Protein AF-A0A358ACP1-F1 (afdb_monomer)

Structure (mmCIF, N/CA/C/O backbone):
data_AF-A0A358ACP1-F1
#
_entry.id   AF-A0A358ACP1-F1
#
loop_
_atom_site.group_PDB
_atom_site.id
_atom_site.type_symbol
_atom_site.label_atom_id
_atom_site.label_alt_id
_atom_site.label_comp_id
_atom_site.label_asym_id
_atom_site.label_entity_id
_atom_site.label_seq_id
_atom_site.pdbx_PDB_ins_code
_atom_site.Cartn_x
_atom_site.Cartn_y
_atom_site.Cartn_z
_atom_site.occupancy
_atom_site.B_iso_or_equiv
_atom_site.auth_seq_id
_atom_site.auth_comp_id
_atom_site.auth_asym_id
_atom_site.auth_atom_id
_atom_site.pdbx_PDB_model_num
ATOM 1 N N . MET A 1 1 ? -7.521 5.925 62.371 1.00 62.91 1 MET A N 1
ATOM 2 C CA . MET A 1 1 ? -6.934 4.864 61.514 1.00 62.91 1 MET A CA 1
ATOM 3 C C . MET A 1 1 ? -7.722 4.588 60.231 1.00 62.91 1 MET A C 1
ATOM 5 O O . MET A 1 1 ? -7.134 4.706 59.167 1.00 62.91 1 MET A O 1
ATOM 9 N N . LYS A 1 2 ? -9.035 4.304 60.283 1.00 74.75 2 LYS A N 1
ATOM 10 C CA . LYS A 1 2 ? -9.830 3.873 59.106 1.00 74.75 2 LYS A CA 1
ATOM 11 C C . LYS A 1 2 ? -9.828 4.838 57.898 1.00 74.75 2 LYS A C 1
ATOM 13 O O . LYS A 1 2 ? -9.720 4.382 56.769 1.00 74.75 2 LYS A O 1
ATOM 18 N N . LYS A 1 3 ? -9.862 6.162 58.120 1.00 79.19 3 LYS A N 1
ATOM 19 C CA . LYS A 1 3 ? -9.850 7.171 57.033 1.00 79.19 3 LYS A CA 1
ATOM 20 C C . LYS A 1 3 ? -8.538 7.211 56.232 1.00 79.19 3 LYS A C 1
ATOM 22 O O . LYS A 1 3 ? -8.578 7.406 55.026 1.00 79.19 3 LYS A O 1
ATOM 27 N N . LYS A 1 4 ? -7.386 6.987 56.884 1.00 82.00 4 LYS A N 1
ATOM 28 C CA . LYS A 1 4 ? -6.075 6.937 56.205 1.00 82.00 4 LYS A CA 1
ATOM 29 C C . LYS A 1 4 ? -5.956 5.698 55.314 1.00 82.00 4 LYS A C 1
ATOM 31 O O . LYS A 1 4 ? -5.459 5.801 54.203 1.00 82.00 4 LYS A O 1
ATOM 36 N N . LEU A 1 5 ? -6.467 4.557 55.782 1.00 87.25 5 LEU A N 1
ATOM 37 C CA . LEU A 1 5 ? -6.477 3.310 55.014 1.00 87.25 5 LEU A CA 1
ATOM 38 C C . LEU A 1 5 ? -7.363 3.425 53.764 1.00 87.25 5 LEU A C 1
ATOM 40 O O . LEU A 1 5 ? -6.942 3.034 52.683 1.00 87.25 5 LEU A O 1
ATOM 44 N N . LEU A 1 6 ? -8.549 4.029 53.902 1.00 89.06 6 LEU A N 1
ATOM 45 C CA . LEU A 1 6 ? -9.458 4.279 52.780 1.00 89.06 6 LEU A CA 1
ATOM 46 C C . LEU A 1 6 ? -8.823 5.191 51.719 1.00 89.06 6 LEU A C 1
ATOM 48 O O . LEU A 1 6 ? -8.927 4.914 50.530 1.00 89.06 6 LEU A O 1
ATOM 52 N N . PHE A 1 7 ? -8.129 6.249 52.148 1.00 91.00 7 PHE A N 1
ATOM 53 C CA . PHE A 1 7 ? -7.456 7.176 51.238 1.00 91.00 7 PHE A CA 1
ATOM 54 C C . PHE A 1 7 ? -6.327 6.498 50.446 1.00 91.00 7 PHE A C 1
ATOM 56 O O . PHE A 1 7 ? -6.227 6.680 49.237 1.00 91.00 7 PHE A O 1
ATOM 63 N N . ILE A 1 8 ? -5.526 5.654 51.105 1.00 91.25 8 ILE A N 1
ATOM 64 C CA . ILE A 1 8 ? -4.483 4.854 50.444 1.00 91.25 8 ILE A CA 1
ATOM 65 C C . ILE A 1 8 ? -5.103 3.887 49.427 1.00 91.25 8 ILE A C 1
ATOM 67 O O . ILE A 1 8 ? -4.600 3.769 48.313 1.00 91.25 8 ILE A O 1
ATOM 71 N N . LEU A 1 9 ? -6.218 3.236 49.775 1.00 92.00 9 LEU A N 1
ATOM 72 C CA . LEU A 1 9 ? -6.902 2.300 48.881 1.00 92.00 9 LEU A CA 1
ATOM 73 C C . LEU A 1 9 ? -7.420 2.992 47.611 1.00 92.00 9 LEU A C 1
ATOM 75 O O . LEU A 1 9 ? -7.293 2.448 46.518 1.00 92.00 9 LEU A O 1
ATOM 79 N N . ILE A 1 10 ? -7.952 4.212 47.750 1.00 93.75 10 ILE A N 1
ATOM 80 C CA . ILE A 1 10 ? -8.404 5.034 46.620 1.00 93.75 10 ILE A CA 1
ATOM 81 C C . ILE A 1 10 ? -7.224 5.410 45.720 1.00 93.75 10 ILE A C 1
ATOM 83 O O . ILE A 1 10 ? -7.331 5.282 44.505 1.00 93.75 10 ILE A O 1
ATOM 87 N N . ILE A 1 11 ? -6.086 5.820 46.293 1.00 93.69 11 ILE A N 1
ATOM 88 C CA . ILE A 1 11 ? -4.886 6.146 45.507 1.00 93.69 11 ILE A CA 1
ATOM 89 C C . ILE A 1 11 ? -4.411 4.925 44.717 1.00 93.69 11 ILE A C 1
ATOM 91 O O . ILE A 1 11 ? -4.157 5.040 43.522 1.00 93.69 11 ILE A O 1
ATOM 95 N N . ILE A 1 12 ? -4.332 3.754 45.355 1.00 93.50 12 ILE A N 1
ATOM 96 C CA . ILE A 1 12 ? -3.929 2.513 44.682 1.00 93.50 12 ILE A CA 1
ATOM 97 C C . ILE A 1 12 ? -4.888 2.194 43.532 1.00 93.50 12 ILE A C 1
ATOM 99 O O . ILE A 1 12 ? -4.434 1.891 42.432 1.00 93.50 12 ILE A O 1
ATOM 103 N N . LEU A 1 13 ? -6.200 2.313 43.756 1.00 94.44 13 LEU A N 1
ATOM 104 C CA . LEU A 1 13 ? -7.204 2.067 42.722 1.00 94.44 13 LEU A CA 1
ATOM 105 C C . LEU A 1 13 ? -7.026 3.014 41.526 1.00 94.44 13 LEU A C 1
ATOM 107 O O . LEU A 1 13 ? -7.026 2.563 40.384 1.00 94.44 13 LEU A O 1
ATOM 111 N N . VAL A 1 14 ? -6.823 4.309 41.784 1.00 94.62 14 VAL A N 1
ATOM 112 C CA . VAL A 1 14 ? -6.595 5.320 40.740 1.00 94.62 14 VAL A CA 1
ATOM 113 C C . VAL A 1 14 ? -5.316 5.027 39.961 1.00 94.62 14 VAL A C 1
ATOM 115 O O . VAL A 1 14 ? -5.325 5.103 38.735 1.00 94.62 14 VAL A O 1
ATOM 118 N N . VAL A 1 15 ? -4.231 4.648 40.640 1.0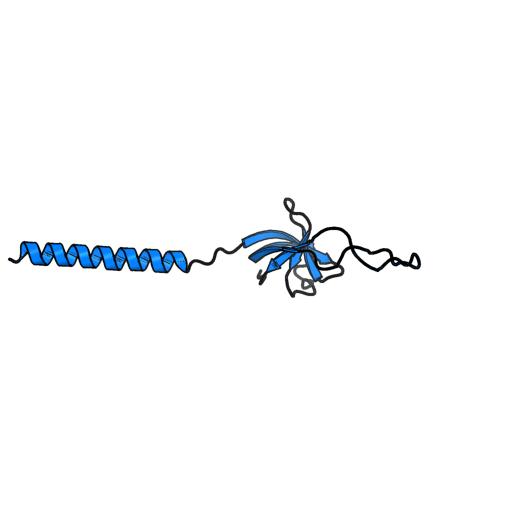0 94.38 15 VAL A N 1
ATOM 119 C CA . VAL A 1 15 ? -2.960 4.306 39.985 1.00 94.38 15 VAL A CA 1
ATOM 120 C C . VAL A 1 15 ? -3.113 3.064 39.113 1.00 94.38 15 VAL A C 1
ATOM 122 O O . VAL A 1 15 ? -2.692 3.083 37.960 1.00 94.38 15 VAL A O 1
ATOM 125 N N . VAL A 1 16 ? -3.753 2.005 39.615 1.00 93.88 16 VAL A N 1
ATOM 126 C CA . VAL A 1 16 ? -3.999 0.780 38.837 1.00 93.88 16 VAL A CA 1
ATOM 127 C C . VAL A 1 16 ? -4.854 1.084 37.608 1.00 93.88 16 VAL A C 1
ATOM 129 O O . VAL A 1 16 ? -4.539 0.622 36.513 1.00 93.88 16 VAL A O 1
ATOM 132 N N . PHE A 1 17 ? -5.892 1.907 37.763 1.00 94.88 17 PHE A N 1
ATOM 133 C CA .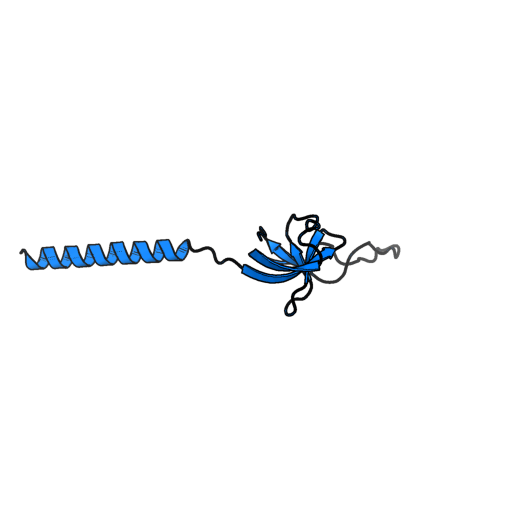 PHE A 1 17 ? -6.757 2.299 36.656 1.00 94.88 17 PHE A CA 1
ATOM 134 C C . PHE A 1 17 ? -6.008 3.141 35.612 1.00 94.88 17 PHE A C 1
ATOM 136 O O . PHE A 1 17 ? -6.099 2.866 34.418 1.00 94.88 17 PHE A O 1
ATOM 143 N N . ALA A 1 18 ? -5.204 4.114 36.049 1.00 92.25 18 ALA A N 1
ATOM 144 C CA . ALA A 1 18 ? -4.402 4.953 35.161 1.00 92.25 18 ALA A CA 1
ATOM 145 C C . ALA A 1 18 ? -3.341 4.144 34.399 1.00 92.25 18 ALA A C 1
ATOM 147 O O . ALA A 1 18 ? -3.195 4.307 33.189 1.00 92.25 18 ALA A O 1
ATOM 148 N N . VAL A 1 19 ? -2.639 3.228 35.077 1.00 92.50 19 VAL A N 1
ATOM 149 C CA . VAL A 1 19 ? -1.675 2.316 34.439 1.00 92.50 19 VAL A CA 1
ATOM 150 C C . VAL A 1 19 ? -2.379 1.404 33.435 1.00 92.50 19 VAL A C 1
ATOM 152 O O . VAL A 1 19 ? -1.881 1.234 32.323 1.00 92.50 19 VAL A O 1
ATOM 155 N N . GLY A 1 20 ? -3.552 0.870 33.789 1.00 89.81 20 GLY A N 1
ATOM 156 C CA . GLY A 1 20 ? -4.372 0.060 32.890 1.00 89.81 20 GLY A CA 1
ATOM 157 C C . GLY A 1 20 ? -4.764 0.812 31.618 1.00 89.81 20 GLY A C 1
ATOM 158 O O . GLY A 1 20 ? -4.584 0.286 30.522 1.00 89.81 20 GLY A O 1
ATOM 159 N N . ILE A 1 21 ? -5.213 2.065 31.740 1.00 88.06 21 ILE A N 1
ATOM 160 C CA . ILE A 1 21 ? -5.558 2.912 30.589 1.00 88.06 21 ILE A CA 1
ATOM 161 C C . ILE A 1 21 ? -4.328 3.198 29.724 1.00 88.06 21 ILE A C 1
ATOM 163 O O . ILE A 1 21 ? -4.394 3.031 28.510 1.00 88.06 21 ILE A O 1
ATOM 167 N N . ILE A 1 22 ? -3.198 3.593 30.318 1.00 85.69 22 ILE A N 1
ATOM 168 C CA . ILE A 1 22 ? -1.965 3.883 29.566 1.00 85.69 22 ILE A CA 1
ATOM 169 C C . ILE A 1 22 ? -1.491 2.641 28.804 1.00 85.69 22 ILE A C 1
ATOM 171 O O . ILE A 1 22 ? -1.088 2.741 27.645 1.00 85.69 22 ILE A O 1
ATOM 175 N N . PHE A 1 23 ? -1.552 1.468 29.437 1.00 85.94 23 PHE A N 1
ATOM 176 C CA . PHE A 1 23 ? -1.220 0.205 28.790 1.00 85.94 23 PHE A CA 1
ATOM 177 C C . PHE A 1 23 ? -2.158 -0.087 27.615 1.00 85.94 23 PHE A C 1
ATOM 179 O O . PHE A 1 23 ? -1.697 -0.472 26.544 1.00 85.94 23 PHE A O 1
ATOM 186 N N . LEU A 1 24 ? -3.461 0.137 27.781 1.00 81.12 24 LEU A N 1
ATOM 187 C CA . LEU A 1 24 ? -4.454 -0.105 26.737 1.00 81.12 24 LEU A CA 1
ATOM 188 C C . LEU A 1 24 ? -4.262 0.844 25.544 1.00 81.12 24 LEU A C 1
ATOM 190 O O . LEU A 1 24 ? -4.256 0.395 24.401 1.00 81.12 24 LEU A O 1
ATOM 194 N N . LEU A 1 25 ? -3.993 2.125 25.809 1.00 80.25 25 LEU A N 1
ATOM 195 C CA . LEU A 1 25 ? -3.717 3.124 24.775 1.00 80.25 25 LEU A CA 1
ATOM 196 C C . LEU A 1 25 ? -2.432 2.826 23.993 1.00 80.25 25 LEU A C 1
ATOM 198 O O . LEU A 1 25 ? -2.418 2.968 22.777 1.00 80.25 25 LEU A O 1
ATOM 202 N N . LYS A 1 26 ? -1.372 2.343 24.654 1.00 75.25 26 LYS A N 1
ATOM 203 C CA . LYS A 1 26 ? -0.128 1.932 23.975 1.00 75.25 26 LYS A CA 1
ATOM 204 C C . LYS A 1 26 ? -0.300 0.746 23.022 1.00 75.25 26 LYS A C 1
ATOM 206 O O . LYS A 1 26 ? 0.559 0.538 22.172 1.00 75.25 26 LYS A O 1
ATOM 211 N N . ASN A 1 27 ? -1.361 -0.043 23.184 1.00 75.25 27 ASN A N 1
ATOM 212 C CA . ASN A 1 27 ? -1.631 -1.219 22.359 1.00 75.25 27 ASN A CA 1
ATOM 213 C C . ASN A 1 27 ? -2.663 -0.960 21.250 1.00 75.25 27 ASN A C 1
ATOM 215 O O . ASN A 1 27 ? -2.954 -1.871 20.473 1.00 75.25 27 ASN A O 1
ATOM 219 N N . LEU A 1 28 ? -3.209 0.257 21.147 1.00 76.00 28 LEU A N 1
ATOM 220 C CA . LEU A 1 28 ? -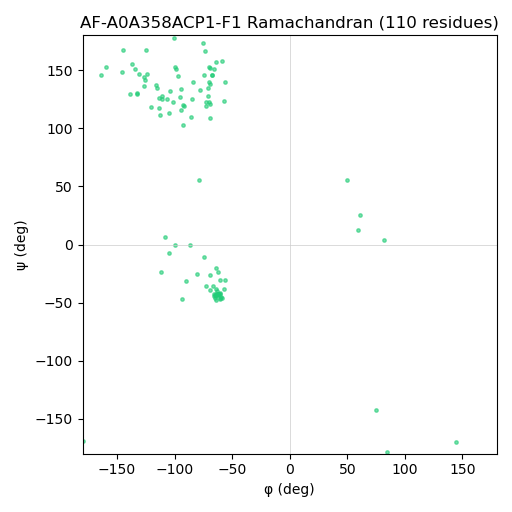4.008 0.646 19.990 1.00 76.00 28 LEU A CA 1
ATOM 221 C C . LEU A 1 28 ? -3.079 0.767 18.780 1.00 76.00 28 LEU A C 1
ATOM 223 O O . LEU A 1 28 ? -2.255 1.673 18.698 1.00 76.00 28 LEU A O 1
ATOM 227 N N . LYS A 1 29 ? -3.195 -0.181 17.846 1.00 71.56 29 LYS A N 1
ATOM 228 C CA . LYS A 1 29 ? -2.573 -0.054 16.528 1.00 71.56 29 LYS A CA 1
ATOM 229 C C . LYS A 1 29 ? -3.356 0.972 15.726 1.00 71.56 29 LYS A C 1
ATOM 231 O O . LYS A 1 29 ? -4.551 0.789 15.507 1.00 71.56 29 LYS A O 1
ATOM 236 N N . GLU A 1 30 ? -2.677 2.015 15.271 1.00 77.31 30 GLU A N 1
ATOM 237 C CA . GLU A 1 30 ? -3.235 2.914 14.270 1.00 77.31 30 GLU A CA 1
ATOM 238 C C . GLU A 1 30 ? -3.321 2.164 12.938 1.00 77.31 30 GLU A C 1
ATOM 240 O O . GLU A 1 30 ? -2.331 1.635 12.432 1.00 77.31 30 GLU A O 1
ATOM 245 N N . THR A 1 31 ? -4.533 2.054 12.405 1.00 89.44 31 THR A N 1
ATOM 246 C CA . THR A 1 31 ? -4.792 1.520 11.068 1.00 89.44 31 THR A CA 1
ATOM 247 C C . THR A 1 31 ? -4.871 2.671 10.081 1.00 89.44 31 THR A C 1
ATOM 249 O O . THR A 1 31 ? -5.569 3.658 10.319 1.00 89.44 31 THR A O 1
ATOM 252 N N . VAL A 1 32 ? -4.196 2.529 8.947 1.00 94.12 32 VAL A N 1
ATOM 253 C CA . VAL A 1 32 ? -4.323 3.458 7.826 1.00 94.12 32 VAL A CA 1
ATOM 25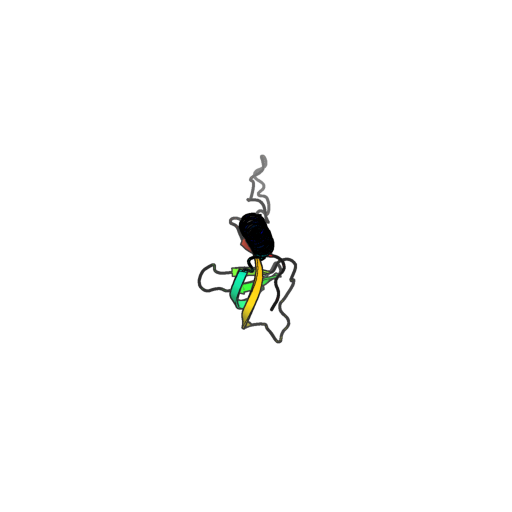4 C C . VAL A 1 32 ? -5.519 3.031 6.990 1.00 94.12 32 VAL A C 1
ATOM 256 O O . VAL A 1 32 ? -5.570 1.889 6.548 1.00 94.12 32 VAL A O 1
ATOM 259 N N . ILE A 1 33 ? -6.459 3.942 6.755 1.00 94.88 33 ILE A N 1
ATOM 260 C CA . ILE A 1 33 ? -7.628 3.703 5.904 1.00 94.88 33 ILE A CA 1
ATOM 261 C C . ILE A 1 33 ? -7.485 4.554 4.648 1.00 94.88 33 ILE A C 1
ATOM 263 O O . ILE A 1 33 ? -7.271 5.765 4.735 1.00 94.88 33 ILE A O 1
ATOM 267 N N . MET A 1 34 ? -7.610 3.927 3.481 1.00 94.12 34 MET A N 1
ATOM 268 C CA . MET A 1 34 ? -7.592 4.612 2.194 1.00 94.12 34 MET A CA 1
ATOM 269 C C . MET A 1 34 ? -8.825 4.272 1.377 1.00 94.12 34 MET A C 1
ATOM 271 O O . MET A 1 34 ? -9.279 3.134 1.347 1.00 94.12 34 MET A O 1
ATOM 275 N N . GLU A 1 35 ? -9.331 5.278 0.677 1.00 96.56 35 GLU A N 1
ATOM 276 C CA . GLU A 1 35 ? -10.416 5.147 -0.283 1.00 96.56 35 GLU A CA 1
ATOM 277 C C . GLU A 1 35 ? -9.881 5.483 -1.676 1.00 96.56 35 GLU A C 1
ATOM 279 O O . GLU A 1 35 ? -9.169 6.476 -1.858 1.00 96.56 35 GLU A O 1
ATOM 284 N N . GLY A 1 36 ? -10.225 4.665 -2.665 1.00 97.06 36 GLY A N 1
ATOM 285 C CA . GLY A 1 36 ? -9.845 4.914 -4.050 1.00 97.06 36 GLY A CA 1
ATOM 286 C C . GLY A 1 36 ? -10.367 3.851 -5.002 1.00 97.06 36 GLY A C 1
ATOM 287 O O . GLY A 1 36 ? -11.214 3.039 -4.634 1.00 97.06 36 GLY A O 1
ATOM 288 N N . VAL A 1 37 ? -9.884 3.875 -6.241 1.00 98.12 37 VAL A N 1
ATOM 289 C CA . VAL A 1 37 ? -10.292 2.923 -7.284 1.00 98.12 37 VAL A CA 1
ATOM 290 C C . VAL A 1 37 ? -9.307 1.761 -7.343 1.00 98.12 37 VAL A C 1
ATOM 292 O O . VAL A 1 37 ? -8.101 1.981 -7.464 1.00 98.12 37 VAL A O 1
ATOM 295 N N . ALA A 1 38 ? -9.820 0.536 -7.258 1.00 98.12 38 ALA A N 1
ATOM 296 C CA . ALA A 1 38 ? -9.037 -0.689 -7.375 1.00 98.12 38 ALA A CA 1
ATOM 297 C C . ALA A 1 38 ? -8.598 -0.928 -8.827 1.00 98.12 38 ALA A C 1
ATOM 299 O O . ALA A 1 38 ? -9.440 -1.104 -9.703 1.00 98.12 38 ALA A O 1
ATOM 300 N N . VAL A 1 39 ? -7.289 -0.969 -9.081 1.00 98.06 39 VAL A N 1
ATOM 301 C CA . VAL A 1 39 ? -6.712 -1.235 -10.410 1.00 98.06 39 VAL A CA 1
ATOM 302 C C . VAL A 1 39 ? -5.528 -2.195 -10.315 1.00 98.06 39 VAL A C 1
ATOM 304 O O . VAL A 1 39 ? -4.862 -2.270 -9.284 1.00 98.06 39 VAL A O 1
ATOM 307 N N . ASN A 1 40 ? -5.223 -2.909 -11.397 1.00 97.94 40 ASN A N 1
ATOM 308 C CA . ASN A 1 40 ? -4.050 -3.783 -11.475 1.00 97.94 40 ASN A CA 1
ATOM 309 C C . ASN A 1 40 ? -2.926 -3.097 -12.258 1.00 97.94 40 ASN A C 1
ATOM 311 O O . ASN A 1 40 ? -3.110 -2.699 -13.408 1.00 97.94 40 ASN A O 1
ATOM 315 N N . GLY A 1 41 ? -1.759 -2.949 -11.631 1.00 92.12 41 GLY A N 1
ATOM 316 C CA . GLY A 1 41 ? -0.542 -2.460 -12.272 1.00 92.12 41 GLY A CA 1
ATOM 317 C C . GLY A 1 41 ? 0.418 -3.588 -12.633 1.00 92.12 41 GLY A C 1
ATOM 318 O O . GLY A 1 41 ? 0.197 -4.752 -12.314 1.00 92.12 41 GLY A O 1
ATOM 319 N N . LYS A 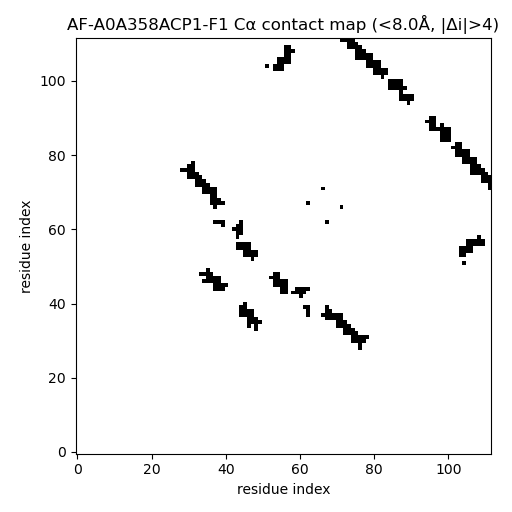1 42 ? 1.545 -3.236 -13.263 1.00 87.56 42 LYS A N 1
ATOM 320 C CA . LYS A 1 42 ? 2.570 -4.220 -13.661 1.00 87.56 42 LYS A CA 1
ATOM 321 C C . LYS A 1 42 ? 3.171 -4.991 -12.481 1.00 87.56 42 LYS A C 1
ATOM 323 O O . LYS A 1 42 ? 3.608 -6.118 -12.669 1.00 87.56 42 LYS A O 1
ATOM 328 N N . ALA A 1 43 ? 3.233 -4.365 -11.306 1.00 86.25 43 ALA A N 1
ATOM 329 C CA . ALA A 1 43 ? 3.880 -4.912 -10.115 1.00 86.25 43 ALA A CA 1
ATOM 330 C C . ALA A 1 43 ? 2.894 -5.359 -9.020 1.00 86.25 43 ALA A C 1
ATOM 332 O O . ALA A 1 43 ? 3.336 -5.696 -7.926 1.00 86.25 43 ALA A O 1
ATOM 333 N N . GLY A 1 44 ? 1.582 -5.342 -9.283 1.00 94.81 44 GLY A N 1
ATOM 334 C CA . GLY A 1 44 ? 0.589 -5.807 -8.314 1.00 94.81 44 GLY A CA 1
ATOM 335 C C . GLY A 1 44 ? -0.723 -5.026 -8.321 1.00 94.81 44 GLY A C 1
ATOM 336 O O . GLY A 1 44 ? -0.961 -4.161 -9.170 1.00 94.81 44 GLY A O 1
ATOM 337 N N . ALA A 1 45 ? -1.551 -5.301 -7.316 1.00 97.75 45 ALA A N 1
ATOM 338 C CA . ALA A 1 45 ? -2.767 -4.553 -7.032 1.00 97.75 45 ALA A CA 1
ATOM 339 C C . ALA A 1 45 ? -2.446 -3.137 -6.527 1.00 97.75 45 ALA A C 1
ATOM 341 O O . ALA A 1 45 ? -1.556 -2.927 -5.699 1.00 97.75 45 ALA A O 1
ATOM 342 N N . ILE A 1 46 ? -3.204 -2.160 -7.016 1.00 97.75 46 ILE A N 1
ATOM 343 C CA . ILE A 1 46 ? -3.047 -0.735 -6.722 1.00 97.75 46 ILE A CA 1
ATOM 344 C C . ILE A 1 46 ? -4.407 -0.150 -6.331 1.00 97.75 46 ILE A C 1
ATOM 346 O O . ILE A 1 46 ? -5.443 -0.540 -6.868 1.00 97.75 46 ILE A O 1
ATOM 350 N N . ILE A 1 47 ? -4.405 0.828 -5.431 1.00 97.69 47 ILE A N 1
ATOM 351 C CA . ILE A 1 47 ? -5.512 1.771 -5.263 1.00 97.69 47 ILE A CA 1
ATOM 352 C C . ILE A 1 47 ? -5.085 3.114 -5.837 1.00 97.69 47 ILE A C 1
ATOM 354 O O . ILE A 1 47 ? -4.070 3.672 -5.420 1.00 97.69 47 ILE A O 1
ATOM 358 N N . ILE A 1 48 ? -5.871 3.660 -6.760 1.00 97.50 48 ILE A N 1
ATOM 359 C CA . ILE A 1 48 ? -5.712 5.046 -7.198 1.00 97.50 48 ILE A CA 1
ATOM 360 C C . ILE A 1 48 ? -6.499 5.933 -6.244 1.00 97.50 48 ILE A C 1
ATOM 362 O O . ILE A 1 48 ? -7.732 5.909 -6.237 1.00 97.50 48 ILE A O 1
ATOM 366 N N . THR A 1 49 ? -5.784 6.707 -5.433 1.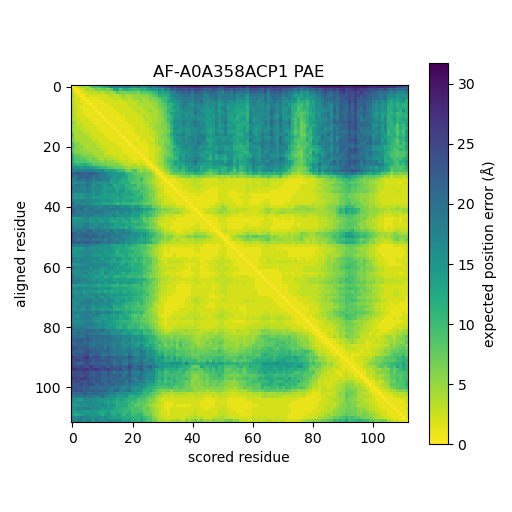00 95.31 49 THR A N 1
ATOM 367 C CA . THR A 1 49 ? -6.384 7.718 -4.559 1.00 95.31 49 THR A CA 1
ATOM 368 C C . THR A 1 49 ? -6.245 9.103 -5.190 1.00 95.31 49 THR A C 1
ATOM 370 O O . THR A 1 49 ? -5.297 9.372 -5.928 1.00 95.31 49 THR A O 1
ATOM 373 N N . GLU A 1 50 ? -7.155 10.020 -4.863 1.00 90.31 50 GLU A N 1
ATOM 374 C CA . GLU A 1 50 ? -7.082 11.406 -5.351 1.00 90.31 50 GLU A CA 1
ATOM 375 C C . GLU A 1 50 ? -5.914 12.196 -4.737 1.00 90.31 50 GLU A C 1
ATOM 377 O O . GLU A 1 50 ? -5.424 13.146 -5.341 1.00 90.31 50 GLU A O 1
ATOM 382 N N . LYS A 1 51 ? -5.469 11.823 -3.529 1.00 85.94 51 LYS A N 1
ATOM 383 C CA . LYS A 1 51 ? -4.494 12.603 -2.747 1.00 85.94 51 LYS A CA 1
ATOM 384 C C . LYS A 1 51 ? -3.050 12.170 -2.968 1.00 85.94 51 LYS A C 1
ATOM 386 O O . LYS A 1 51 ? -2.180 13.021 -3.112 1.00 85.94 51 LYS A O 1
ATOM 391 N N . THR A 1 52 ? -2.783 10.866 -2.932 1.00 86.38 52 THR A N 1
ATOM 392 C CA . THR A 1 52 ? -1.422 10.308 -3.034 1.00 86.38 52 THR A CA 1
ATOM 393 C C . THR A 1 52 ? -1.141 9.680 -4.395 1.00 86.38 52 THR A C 1
ATOM 395 O O . THR A 1 52 ? 0.004 9.324 -4.671 1.00 86.38 52 THR A O 1
ATOM 398 N N . GLY A 1 53 ? -2.156 9.572 -5.258 1.00 91.75 53 GLY A N 1
ATOM 399 C CA . GLY A 1 53 ? -2.052 8.882 -6.536 1.00 91.75 53 GLY A CA 1
ATOM 400 C C . GLY A 1 53 ? -2.046 7.359 -6.350 1.00 91.75 53 GLY A C 1
ATOM 401 O O . GLY A 1 53 ? -2.800 6.850 -5.513 1.00 91.75 53 GLY A O 1
ATOM 402 N N . PRO A 1 54 ? -1.253 6.610 -7.138 1.00 95.50 54 PRO A N 1
ATOM 403 C CA . PRO A 1 54 ? -1.224 5.155 -7.064 1.00 95.50 54 PRO A CA 1
ATOM 404 C C . PRO A 1 54 ? -0.547 4.667 -5.781 1.00 95.50 54 PRO A C 1
ATOM 406 O O . PRO A 1 54 ? 0.596 5.023 -5.490 1.00 95.50 54 PRO A O 1
ATOM 409 N N . VAL A 1 55 ? -1.237 3.795 -5.051 1.00 97.06 55 VAL A N 1
ATOM 410 C CA . VAL A 1 55 ? -0.710 3.111 -3.869 1.00 97.06 55 VAL A CA 1
ATOM 411 C C . VAL A 1 55 ? -0.761 1.604 -4.078 1.00 97.06 55 VAL A C 1
ATOM 413 O O . VAL A 1 55 ? -1.839 1.040 -4.247 1.00 97.06 55 VAL A O 1
ATOM 416 N N . TYR A 1 56 ? 0.397 0.950 -4.056 1.00 96.81 56 TYR A N 1
ATOM 417 C CA . TYR A 1 56 ? 0.498 -0.502 -4.174 1.00 96.81 56 TYR A CA 1
ATOM 418 C C . TYR A 1 56 ? 0.064 -1.200 -2.889 1.00 96.81 56 TYR A C 1
ATOM 420 O O . TYR A 1 56 ? 0.319 -0.727 -1.779 1.00 96.81 56 TYR A O 1
ATOM 428 N N . LEU A 1 57 ? -0.552 -2.364 -3.045 1.00 97.00 57 LEU A N 1
ATOM 429 C CA . LEU A 1 57 ? -0.921 -3.240 -1.946 1.00 97.00 57 LEU A CA 1
ATOM 430 C C . LEU A 1 57 ? 0.172 -4.288 -1.729 1.00 97.00 57 LEU A C 1
ATOM 432 O O . LEU A 1 57 ? 0.445 -5.113 -2.598 1.00 97.00 57 LEU A O 1
ATOM 436 N N . ASP A 1 58 ? 0.816 -4.246 -0.562 1.00 95.81 58 ASP A N 1
ATOM 437 C CA . ASP A 1 58 ? 1.926 -5.142 -0.236 1.00 95.81 58 ASP A CA 1
ATOM 438 C C . ASP A 1 58 ? 1.508 -6.613 -0.344 1.00 95.81 58 ASP A C 1
ATOM 440 O O . ASP A 1 58 ? 0.587 -7.046 0.350 1.00 95.81 58 ASP A O 1
ATOM 444 N N . ARG A 1 59 ? 2.232 -7.379 -1.174 1.00 94.88 59 ARG A N 1
ATOM 445 C CA . ARG A 1 59 ? 2.021 -8.823 -1.401 1.00 94.88 59 ARG A CA 1
ATOM 446 C C . ARG A 1 59 ? 0.641 -9.188 -1.967 1.00 94.88 59 ARG A C 1
ATOM 448 O O . ARG A 1 59 ? 0.191 -10.315 -1.777 1.00 94.88 59 ARG A O 1
ATOM 455 N N . ILE A 1 60 ? -0.018 -8.260 -2.661 1.00 97.25 60 ILE A N 1
ATOM 456 C CA . ILE A 1 60 ? -1.249 -8.537 -3.405 1.00 97.25 60 ILE A CA 1
ATOM 457 C C . ILE A 1 60 ? -0.959 -8.403 -4.899 1.00 97.25 60 ILE A C 1
ATOM 459 O O . ILE A 1 60 ? -0.734 -7.304 -5.404 1.00 97.25 60 ILE A O 1
ATOM 463 N N . ASP A 1 61 ? -0.990 -9.527 -5.610 1.00 96.56 61 ASP A N 1
ATOM 464 C CA . ASP A 1 61 ? -0.625 -9.573 -7.030 1.00 96.56 61 ASP A CA 1
ATOM 465 C C . ASP A 1 61 ? -1.691 -8.937 -7.931 1.00 96.56 61 ASP A C 1
ATOM 467 O O . ASP A 1 61 ? -1.376 -8.314 -8.942 1.00 96.56 61 ASP A O 1
ATOM 471 N N . SER A 1 62 ? -2.967 -9.088 -7.581 1.00 97.88 62 SER A N 1
ATOM 472 C CA . SER A 1 62 ? -4.075 -8.511 -8.341 1.00 97.88 62 SER A CA 1
ATOM 473 C C . SER A 1 62 ? -5.343 -8.405 -7.501 1.00 97.88 62 SER A C 1
ATOM 475 O O . SER A 1 62 ? -5.558 -9.168 -6.556 1.00 97.88 62 SER A O 1
ATOM 477 N N . TRP A 1 63 ? -6.189 -7.444 -7.856 1.00 98.00 63 TRP A N 1
ATOM 478 C CA . TRP A 1 63 ? -7.571 -7.390 -7.412 1.00 98.00 63 TRP A CA 1
ATOM 479 C C . TRP A 1 63 ? -8.385 -8.509 -8.063 1.00 98.00 63 TRP A C 1
ATOM 481 O O . TRP A 1 63 ? -8.223 -8.736 -9.265 1.00 98.00 63 TRP A O 1
ATOM 491 N N . PRO A 1 64 ? -9.298 -9.156 -7.320 1.00 97.06 64 PRO A N 1
ATOM 492 C CA . PRO A 1 64 ? -10.291 -10.031 -7.922 1.00 97.06 64 PRO A CA 1
ATOM 493 C C . PRO A 1 64 ? -11.257 -9.231 -8.810 1.00 97.06 64 PRO A C 1
ATOM 495 O O . PRO A 1 64 ? -11.538 -8.055 -8.555 1.00 97.06 64 PRO A O 1
ATOM 498 N N . ASP A 1 65 ? -11.789 -9.888 -9.841 1.00 97.31 65 ASP A N 1
ATOM 499 C CA . ASP A 1 65 ? -12.634 -9.269 -10.875 1.00 97.31 65 ASP A CA 1
ATOM 500 C C . ASP A 1 65 ? -13.867 -8.552 -10.304 1.00 97.31 65 ASP A C 1
ATOM 502 O O . ASP A 1 65 ? -14.337 -7.554 -10.847 1.00 97.31 65 ASP A O 1
ATOM 506 N N . ASP A 1 66 ? -14.397 -9.026 -9.174 1.00 97.12 66 ASP A N 1
ATOM 507 C CA . ASP A 1 66 ? -15.546 -8.416 -8.509 1.00 97.12 66 ASP A CA 1
ATOM 508 C C . ASP A 1 66 ? -15.206 -7.103 -7.785 1.00 97.12 66 ASP A C 1
ATOM 510 O O . ASP A 1 66 ? -16.124 -6.396 -7.357 1.00 97.12 66 ASP A O 1
ATOM 514 N N . LYS A 1 67 ? -13.923 -6.762 -7.643 1.00 97.62 67 LYS A N 1
ATOM 515 C CA . LYS A 1 67 ? -13.434 -5.521 -7.027 1.00 97.62 67 LYS A CA 1
ATOM 516 C C . LYS A 1 67 ? -12.765 -4.583 -8.025 1.00 97.62 67 LYS A C 1
ATOM 518 O O . LYS A 1 67 ? -12.739 -3.385 -7.761 1.00 97.62 67 LYS A O 1
ATOM 523 N N . LEU A 1 68 ? -12.254 -5.100 -9.141 1.00 97.81 68 LEU A N 1
ATOM 524 C CA . LEU A 1 68 ? -11.565 -4.309 -10.159 1.00 97.81 68 LEU A CA 1
ATOM 525 C C . LEU A 1 68 ? -12.443 -3.161 -10.689 1.00 97.81 68 LEU A C 1
ATOM 527 O O . LEU A 1 68 ? -13.652 -3.316 -10.862 1.00 97.81 68 LEU A O 1
ATOM 531 N N . ASP A 1 69 ? -11.825 -1.997 -10.895 1.00 97.81 69 ASP A N 1
ATOM 532 C CA . ASP A 1 69 ? -12.430 -0.738 -11.350 1.00 97.81 69 ASP A CA 1
ATOM 533 C C . ASP A 1 69 ? -13.538 -0.178 -10.439 1.00 97.81 69 ASP A C 1
ATOM 535 O O . ASP A 1 69 ? -14.248 0.766 -10.798 1.00 97.81 69 ASP A O 1
ATOM 539 N N . LYS A 1 70 ? -13.681 -0.714 -9.221 1.00 97.75 70 LYS A N 1
ATOM 540 C CA . LYS A 1 70 ? -14.633 -0.215 -8.225 1.00 97.75 70 LYS A CA 1
ATOM 541 C C . LYS A 1 70 ? -13.953 0.694 -7.219 1.00 97.75 70 LYS A C 1
ATOM 543 O O . LYS A 1 70 ? -12.780 0.536 -6.879 1.00 97.75 70 LYS A O 1
ATOM 548 N N . LYS A 1 71 ? -14.745 1.625 -6.687 1.00 97.50 71 LYS A N 1
ATOM 549 C CA . LYS A 1 71 ? -14.363 2.391 -5.505 1.00 97.50 71 LYS A CA 1
ATOM 550 C C . LYS A 1 71 ? -14.383 1.463 -4.291 1.00 97.50 71 LYS A C 1
ATOM 552 O O . LYS A 1 71 ? -15.413 0.851 -4.008 1.00 97.50 71 LYS A O 1
ATOM 557 N N . ILE A 1 72 ? -13.257 1.350 -3.599 1.00 96.94 72 ILE A N 1
ATOM 558 C CA . ILE A 1 72 ? -13.078 0.463 -2.453 1.00 96.94 72 ILE A CA 1
ATOM 559 C C . ILE A 1 72 ? -12.379 1.198 -1.311 1.00 96.94 72 ILE A C 1
ATOM 561 O O . ILE A 1 72 ? -11.605 2.134 -1.528 1.00 96.94 72 ILE A O 1
ATOM 565 N N . MET A 1 73 ? -12.677 0.766 -0.090 1.00 97.06 73 MET A N 1
ATOM 566 C CA . MET A 1 73 ? -11.982 1.182 1.118 1.00 97.06 73 MET A CA 1
ATOM 567 C C . MET A 1 73 ? -11.056 0.057 1.560 1.00 97.06 73 MET A C 1
ATOM 569 O O . MET A 1 73 ? -11.472 -1.097 1.601 1.00 97.06 73 MET A O 1
ATOM 573 N N . VAL A 1 74 ? -9.807 0.394 1.860 1.00 96.56 74 VAL A N 1
ATOM 574 C CA . VAL A 1 74 ? -8.777 -0.576 2.225 1.00 96.56 74 VAL A CA 1
ATOM 575 C C . VAL A 1 74 ? -8.061 -0.095 3.466 1.00 96.56 74 VAL A C 1
ATOM 577 O O . VAL A 1 74 ? -7.617 1.051 3.554 1.00 96.56 74 VAL A O 1
ATOM 580 N N . GLU A 1 75 ? -7.952 -0.999 4.420 1.00 96.75 75 GLU A N 1
ATOM 581 C CA . GLU A 1 75 ? -7.232 -0.814 5.662 1.00 96.75 75 GLU A CA 1
ATOM 582 C C . GLU A 1 75 ? -5.840 -1.424 5.544 1.00 96.75 75 GLU A C 1
ATOM 584 O O . GLU A 1 75 ? -5.651 -2.469 4.925 1.00 96.75 75 GLU A O 1
ATOM 589 N N . GLY A 1 76 ? -4.854 -0.802 6.174 1.00 95.75 76 GLY A N 1
ATOM 590 C CA . GLY A 1 76 ? -3.506 -1.334 6.287 1.00 95.75 76 GLY A CA 1
ATOM 591 C C . GLY A 1 76 ? -2.874 -0.976 7.620 1.00 95.75 76 GLY A C 1
ATOM 592 O O . GLY A 1 76 ? -3.371 -0.138 8.373 1.00 95.75 76 GLY A O 1
ATOM 593 N N . SER A 1 77 ? -1.753 -1.620 7.922 1.00 94.56 77 SER A N 1
ATOM 594 C CA . SER A 1 77 ? -0.993 -1.333 9.138 1.00 94.56 77 SER A CA 1
ATOM 595 C C . SER A 1 77 ? -0.097 -0.104 9.010 1.00 94.56 77 SER A C 1
ATOM 597 O O . SER A 1 77 ? 0.283 0.463 10.024 1.00 94.56 77 SER A O 1
ATOM 599 N N . GLU A 1 78 ? 0.308 0.255 7.789 1.00 94.56 78 GLU A N 1
ATOM 600 C CA . GLU A 1 78 ? 1.278 1.324 7.540 1.00 94.56 78 GLU A CA 1
ATOM 601 C C . GLU A 1 78 ? 1.242 1.758 6.069 1.00 94.56 78 GLU A C 1
ATOM 603 O O . GLU A 1 78 ? 1.057 0.914 5.190 1.00 94.56 78 GLU A O 1
ATOM 608 N N . LEU A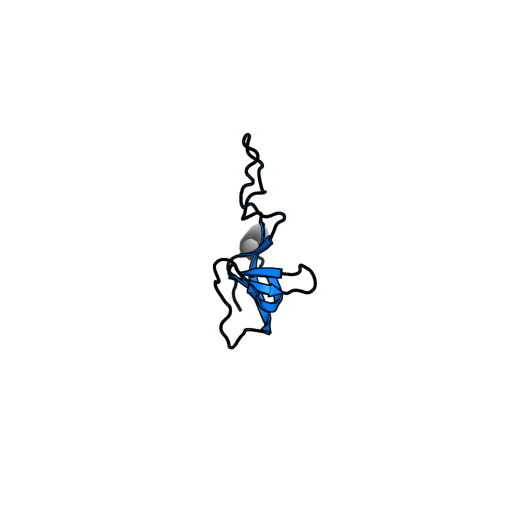 1 79 ? 1.463 3.047 5.798 1.00 94.94 79 LEU A N 1
ATOM 609 C CA . LEU A 1 79 ? 1.662 3.595 4.455 1.00 94.94 79 LEU A CA 1
ATOM 610 C C . LEU A 1 79 ? 3.095 4.120 4.333 1.00 94.94 79 LEU A C 1
ATOM 612 O O . LEU A 1 79 ? 3.473 5.058 5.031 1.00 94.94 79 LEU A O 1
ATOM 616 N N . VAL A 1 80 ? 3.876 3.528 3.432 1.00 95.00 80 VAL A N 1
ATOM 617 C CA . VAL A 1 80 ? 5.311 3.810 3.278 1.00 95.00 80 VAL A CA 1
ATOM 618 C C . VAL A 1 80 ? 5.641 4.247 1.858 1.00 95.00 80 VAL A C 1
ATOM 620 O O . VAL A 1 80 ? 5.025 3.782 0.902 1.00 95.00 80 VAL A O 1
ATOM 623 N N . ASN A 1 81 ? 6.626 5.131 1.712 1.00 94.25 81 ASN A N 1
ATOM 624 C CA . ASN A 1 81 ? 7.171 5.539 0.420 1.00 94.25 81 ASN A CA 1
ATOM 625 C C . ASN A 1 81 ? 8.533 4.857 0.227 1.00 94.25 81 ASN A C 1
ATOM 627 O O . ASN A 1 81 ? 9.455 5.113 0.998 1.00 94.25 81 ASN A O 1
ATOM 631 N N . ILE A 1 82 ? 8.640 3.940 -0.739 1.00 92.31 82 ILE A N 1
ATOM 632 C CA . ILE A 1 82 ? 9.809 3.061 -0.905 1.00 92.31 82 ILE A CA 1
ATOM 633 C C . ILE A 1 82 ? 10.371 3.152 -2.328 1.00 92.31 82 ILE A C 1
ATOM 635 O O . ILE A 1 82 ? 9.628 3.261 -3.306 1.00 92.31 82 ILE A O 1
ATOM 639 N N . LYS A 1 83 ? 11.700 3.062 -2.434 1.00 91.50 83 LYS A N 1
ATOM 640 C CA . LYS A 1 83 ? 12.459 2.820 -3.665 1.00 91.50 83 LYS A CA 1
ATOM 641 C C . LYS A 1 83 ? 12.700 1.313 -3.825 1.00 91.50 83 LYS A C 1
ATOM 643 O O . LYS A 1 83 ? 13.520 0.752 -3.109 1.00 91.50 83 LYS A O 1
ATOM 648 N N . TYR A 1 84 ? 11.942 0.644 -4.697 1.00 83.81 84 TYR A N 1
ATOM 649 C CA . TYR A 1 84 ? 12.084 -0.808 -4.921 1.00 83.81 84 TYR A CA 1
ATOM 650 C C . TYR A 1 84 ? 13.076 -1.169 -6.022 1.00 83.81 84 TYR A C 1
ATOM 652 O O . TYR A 1 84 ? 13.686 -2.234 -5.976 1.00 83.81 84 TYR A O 1
ATOM 660 N N . ILE A 1 85 ? 13.192 -0.308 -7.028 1.00 86.06 85 ILE A N 1
ATOM 661 C CA . ILE A 1 85 ? 14.107 -0.477 -8.150 1.00 86.06 85 ILE A CA 1
ATOM 662 C C . ILE A 1 85 ? 15.125 0.643 -8.019 1.00 86.06 85 ILE A C 1
ATOM 664 O O . ILE A 1 85 ? 14.736 1.804 -7.883 1.00 86.06 85 ILE A O 1
ATOM 668 N N . GLU A 1 86 ? 16.400 0.277 -8.012 1.00 88.69 86 GLU A N 1
ATOM 669 C CA . GLU A 1 86 ? 17.504 1.233 -7.972 1.00 88.69 86 GLU A CA 1
ATOM 670 C C . GLU A 1 86 ? 17.456 2.183 -9.171 1.00 88.69 86 GLU A C 1
ATOM 672 O O . GLU A 1 86 ? 16.860 1.880 -10.211 1.00 88.69 86 GLU A O 1
ATOM 677 N N . ASP A 1 87 ? 18.094 3.339 -9.023 1.00 91.88 87 ASP A N 1
ATOM 678 C CA . ASP A 1 87 ? 18.266 4.260 -10.140 1.00 91.88 87 ASP A CA 1
ATOM 679 C C . ASP A 1 87 ? 19.131 3.636 -11.238 1.00 91.88 87 ASP A C 1
ATOM 681 O O . ASP A 1 87 ? 19.909 2.697 -11.028 1.00 91.88 87 ASP A O 1
ATOM 685 N N . SER A 1 88 ? 18.968 4.160 -12.448 1.00 91.69 88 SER A N 1
ATOM 686 C CA . SER A 1 88 ? 19.776 3.704 -13.574 1.00 91.69 88 SER A CA 1
ATOM 687 C C . SER A 1 88 ? 21.207 4.204 -13.392 1.00 91.69 88 SER A C 1
ATOM 689 O O . SER A 1 88 ? 21.435 5.373 -13.090 1.00 91.69 88 SER A O 1
ATOM 691 N N . VAL A 1 89 ? 22.183 3.330 -13.609 1.00 92.88 89 VAL A N 1
ATOM 692 C CA . VAL A 1 89 ? 23.608 3.654 -13.510 1.00 92.88 89 VAL A CA 1
ATOM 693 C C . VAL A 1 89 ? 24.240 3.477 -14.881 1.00 92.88 89 VAL A C 1
ATOM 695 O O . VAL A 1 89 ? 23.946 2.507 -15.584 1.00 92.88 89 VAL A O 1
ATOM 698 N N . ILE A 1 90 ? 25.102 4.423 -15.254 1.00 93.56 90 ILE A N 1
ATOM 699 C CA . ILE A 1 90 ? 25.907 4.355 -16.473 1.00 93.56 90 ILE A CA 1
ATOM 700 C C . ILE A 1 90 ? 27.255 3.727 -16.114 1.00 93.56 90 ILE A C 1
ATOM 702 O O . ILE A 1 90 ? 27.972 4.247 -15.258 1.00 93.56 90 ILE A O 1
ATOM 706 N N . GLY A 1 91 ? 27.573 2.595 -16.737 1.00 91.50 91 GLY A N 1
ATOM 707 C CA . GLY A 1 91 ? 28.835 1.883 -16.566 1.00 91.50 91 GLY A CA 1
ATOM 708 C C . GLY A 1 91 ? 30.006 2.576 -17.264 1.00 91.50 91 GLY A C 1
ATOM 709 O O . GLY A 1 91 ? 29.824 3.449 -18.112 1.00 91.50 91 GLY A O 1
ATOM 710 N N . GLU A 1 92 ? 31.230 2.159 -16.931 1.00 94.19 92 GLU A N 1
ATOM 711 C CA . GLU A 1 92 ? 32.464 2.691 -17.536 1.00 94.19 92 GLU A CA 1
ATOM 712 C C . GLU A 1 92 ? 32.550 2.441 -19.053 1.00 94.19 92 GLU A C 1
ATOM 714 O O . GLU A 1 92 ? 33.224 3.176 -19.771 1.00 94.19 92 GLU A O 1
ATOM 719 N N . ASP A 1 93 ? 31.834 1.432 -19.551 1.00 94.75 93 ASP A N 1
ATOM 720 C CA . ASP A 1 93 ? 31.691 1.097 -20.970 1.00 94.75 93 ASP A CA 1
ATOM 721 C C . ASP A 1 93 ? 30.556 1.868 -21.675 1.00 94.75 93 ASP A C 1
ATOM 723 O O . ASP A 1 93 ? 30.330 1.685 -22.872 1.00 94.75 93 ASP A O 1
ATOM 727 N N . GLY A 1 94 ? 29.838 2.732 -20.948 1.00 93.44 94 GLY A N 1
ATOM 728 C CA . GLY A 1 94 ? 28.678 3.476 -21.436 1.00 93.44 94 GLY A CA 1
ATOM 729 C C . GLY A 1 94 ? 27.358 2.695 -21.423 1.00 93.44 94 GLY A C 1
ATOM 730 O O . GLY A 1 94 ? 26.344 3.231 -21.876 1.00 93.44 94 GLY A O 1
ATOM 731 N N . GLY A 1 95 ? 27.329 1.459 -20.912 1.00 94.19 95 GLY A N 1
ATOM 732 C CA . GLY A 1 95 ? 26.093 0.696 -20.726 1.00 94.19 95 GLY A CA 1
ATOM 733 C C . GLY A 1 95 ? 25.189 1.308 -19.649 1.00 94.19 95 GLY A C 1
ATOM 734 O O . GLY A 1 95 ? 25.681 1.843 -18.661 1.00 94.19 95 GLY A O 1
ATOM 735 N N . ILE A 1 96 ? 23.864 1.226 -19.814 1.00 92.00 96 ILE A N 1
ATOM 736 C CA . ILE A 1 96 ? 22.883 1.757 -18.847 1.00 92.00 96 ILE A CA 1
ATOM 737 C C . ILE A 1 96 ? 22.144 0.594 -18.179 1.00 92.00 96 ILE A C 1
ATOM 739 O O . ILE A 1 96 ? 21.566 -0.252 -18.867 1.00 92.00 96 ILE A O 1
ATOM 743 N N . SER A 1 97 ? 22.146 0.547 -16.844 1.00 91.56 97 SER A N 1
ATOM 744 C CA . SER A 1 97 ? 21.375 -0.449 -16.092 1.00 91.56 97 SER A CA 1
ATOM 745 C C . SER A 1 97 ? 19.863 -0.200 -16.198 1.00 91.56 97 SER A C 1
ATOM 747 O O . SER A 1 97 ? 19.407 0.927 -16.373 1.00 91.56 97 SER A O 1
ATOM 749 N N . GLN A 1 98 ? 19.063 -1.264 -16.079 1.00 89.19 98 GLN A N 1
ATOM 750 C CA . GLN A 1 98 ? 17.593 -1.203 -16.100 1.00 89.19 98 GLN A CA 1
ATOM 751 C C . GLN A 1 98 ? 17.031 -0.742 -14.742 1.00 89.19 98 GLN A C 1
ATOM 753 O O . GLN A 1 98 ? 16.250 -1.451 -14.107 1.00 89.19 98 GLN A O 1
ATOM 758 N N . GLY A 1 99 ? 17.484 0.419 -14.274 1.00 87.81 99 GLY A N 1
ATOM 759 C CA . GLY A 1 99 ? 16.927 1.073 -13.097 1.00 87.81 99 GLY A CA 1
ATOM 760 C C . GLY A 1 99 ? 15.582 1.739 -13.391 1.00 87.81 99 GLY A C 1
ATOM 761 O O . GLY A 1 99 ? 15.131 1.808 -14.537 1.00 87.81 99 GLY A O 1
ATOM 762 N N . ALA A 1 100 ? 14.924 2.249 -12.354 1.00 85.69 100 ALA A N 1
ATOM 763 C CA . ALA A 1 100 ? 13.708 3.040 -12.509 1.00 85.69 100 ALA A CA 1
ATOM 764 C C . ALA A 1 100 ? 13.727 4.230 -11.561 1.00 85.69 100 ALA A C 1
ATOM 766 O O . ALA A 1 100 ? 13.917 4.060 -10.363 1.00 85.69 100 ALA A O 1
ATOM 767 N N . GLU A 1 101 ? 13.473 5.420 -12.092 1.00 86.88 101 GLU A N 1
ATOM 768 C CA . GLU A 1 101 ? 13.411 6.661 -11.320 1.00 86.88 101 GLU A CA 1
ATOM 769 C C . GLU A 1 101 ? 12.173 6.720 -10.408 1.00 86.88 101 GLU A C 1
ATOM 771 O O . GLU A 1 101 ? 11.116 6.159 -10.708 1.00 86.88 101 GLU A O 1
ATOM 776 N N . GLY A 1 102 ? 12.290 7.461 -9.302 1.00 87.62 102 GLY A N 1
ATOM 777 C CA . GLY A 1 102 ? 11.178 7.739 -8.387 1.00 87.62 102 GLY A CA 1
ATOM 778 C C . GLY A 1 102 ? 10.915 6.669 -7.324 1.00 87.62 102 GLY A C 1
ATOM 779 O O . GLY A 1 102 ? 11.637 5.681 -7.203 1.00 87.62 102 GLY A O 1
ATOM 780 N N . THR A 1 103 ? 9.890 6.907 -6.511 1.00 91.94 103 THR A N 1
ATOM 781 C CA . THR A 1 103 ? 9.473 6.043 -5.401 1.00 91.94 103 THR A CA 1
ATOM 782 C C . THR A 1 103 ? 8.005 5.659 -5.535 1.00 91.94 103 THR A C 1
ATOM 784 O O . THR A 1 103 ? 7.259 6.219 -6.339 1.00 91.94 103 THR A O 1
ATOM 787 N N . GLN A 1 104 ? 7.584 4.674 -4.750 1.00 91.81 104 GLN A N 1
ATOM 788 C CA . GLN A 1 104 ? 6.236 4.124 -4.785 1.00 91.81 104 GLN A CA 1
ATOM 789 C C . GLN A 1 104 ? 5.629 4.163 -3.386 1.00 91.81 104 GLN A C 1
ATOM 791 O O . GLN A 1 104 ? 6.284 3.811 -2.403 1.00 91.81 104 GLN A O 1
ATOM 796 N N . TRP A 1 105 ? 4.365 4.571 -3.299 1.00 95.56 105 TRP A N 1
ATOM 797 C CA . TRP A 1 105 ? 3.579 4.406 -2.082 1.00 95.56 105 TRP A CA 1
ATOM 798 C C . TRP A 1 105 ? 3.107 2.960 -1.964 1.00 95.56 105 TRP A C 1
ATOM 800 O O . TRP A 1 105 ? 2.577 2.404 -2.927 1.00 95.56 105 TRP A O 1
ATOM 810 N N . VAL A 1 106 ? 3.273 2.365 -0.783 1.00 95.88 106 VAL A N 1
ATOM 811 C CA . VAL A 1 106 ? 2.873 0.985 -0.489 1.00 95.88 106 VAL A CA 1
ATOM 812 C C . VAL A 1 106 ? 2.113 0.915 0.827 1.00 95.88 106 VAL A C 1
ATOM 814 O O . VAL A 1 106 ? 2.589 1.397 1.854 1.00 95.88 106 VAL A O 1
ATOM 817 N N . LEU A 1 107 ? 0.948 0.269 0.802 1.00 96.50 107 LEU A N 1
ATOM 818 C CA . LEU A 1 107 ? 0.159 -0.050 1.985 1.00 96.50 107 LEU A CA 1
ATOM 819 C C . LEU A 1 107 ? 0.533 -1.440 2.503 1.00 96.50 107 LEU A C 1
ATOM 821 O O . LEU A 1 107 ? 0.371 -2.440 1.800 1.00 96.50 107 LEU A O 1
ATOM 825 N N . LYS A 1 108 ? 1.020 -1.517 3.741 1.00 96.44 108 LYS A N 1
ATOM 826 C CA . LYS A 1 108 ? 1.428 -2.771 4.382 1.00 96.44 108 LYS A CA 1
ATOM 827 C C . LYS A 1 108 ? 0.240 -3.496 5.007 1.00 96.44 108 LYS A C 1
ATOM 829 O O . LYS A 1 108 ? -0.600 -2.881 5.658 1.00 96.44 108 LYS A O 1
ATOM 834 N N . ASN A 1 109 ? 0.229 -4.824 4.859 1.00 95.56 109 ASN A N 1
ATOM 835 C CA . ASN A 1 109 ? -0.802 -5.738 5.373 1.00 95.56 109 ASN A CA 1
ATOM 836 C C . ASN A 1 109 ? -2.243 -5.300 5.021 1.00 95.56 109 ASN A C 1
ATOM 838 O O . ASN A 1 109 ? -3.057 -5.121 5.933 1.00 95.56 109 ASN A O 1
ATOM 842 N N . PRO A 1 110 ? -2.541 -5.104 3.723 1.00 96.50 110 PRO A N 1
ATOM 843 C CA . PRO A 1 110 ? -3.817 -4.565 3.269 1.00 96.50 110 PRO A CA 1
ATOM 844 C C . PRO A 1 110 ? -4.988 -5.528 3.522 1.00 96.50 110 PRO A C 1
ATOM 846 O O . PRO A 1 110 ? -4.828 -6.748 3.433 1.00 96.50 110 PRO A O 1
ATOM 849 N N . LYS A 1 111 ? -6.170 -4.975 3.814 1.00 94.94 111 LYS A N 1
ATOM 850 C CA . LYS A 1 111 ? -7.453 -5.678 3.991 1.00 94.94 111 LYS A CA 1
ATOM 851 C C . LYS A 1 111 ? -8.610 -4.813 3.494 1.00 94.94 111 LYS A C 1
ATOM 853 O O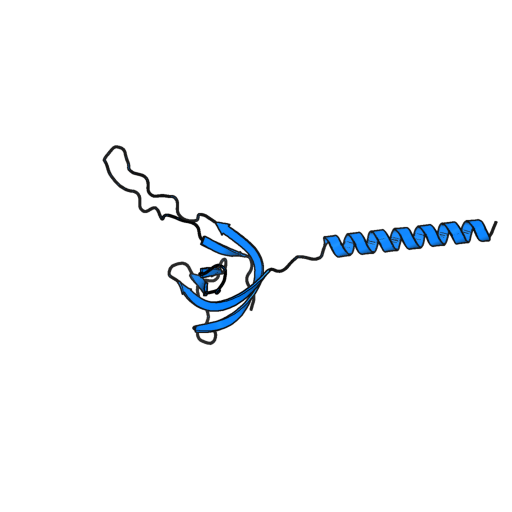 . LYS A 1 111 ? -8.525 -3.594 3.590 1.00 94.94 111 LYS A O 1
ATOM 858 N N . TRP A 1 112 ? -9.674 -5.429 2.985 1.00 92.62 112 TRP A N 1
ATOM 859 C CA . TRP A 1 112 ? -10.829 -4.744 2.394 1.00 92.62 112 TRP A CA 1
ATOM 860 C C . TRP A 1 112 ? -12.120 -5.551 2.546 1.00 92.62 112 TRP A C 1
ATOM 862 O O . TRP A 1 112 ? -12.020 -6.768 2.831 1.00 92.62 112 TRP A O 1
#

pLDDT: mean 91.83, std 6.51, range [62.91, 98.12]

Sequence (112 aa):
MKKKLLFILIIILVVVFAVGIIFLLKNLKETVIMEGVAVNGKAGAIIITEKTGPVYLDRIDSWPDDKLDKKIMVEGSELVNIKYIEDSVIGEDGGISQGAEGTQWVLKNPKW

Secondary structure (DSSP, 8-state):
-HHHHHHHHHHHHHHHHHHHHHHHHHT-PPPEEEEEEEEEETTEEEEEETTTEEEEETT-----TTTTTSEEEEEESEEEEE--SPPP-B-TTS-B-----S-EEEEES-B-

Nearest PDB structures (foldseek):
  8amz-assembly1_J  TM=4.469E-01  e=3.449E-01  Spinacia oleracea
  6gma-assembly3_F  TM=4.055E-01  e=6.012E-01  Homo sapiens
  6ef3-assembly1_K  TM=3.837E-01  e=3.011E+00  Saccharomyces cerevisiae S288C
  5mp9-assembly1_J  TM=3.830E-01  e=3.365E+00  Saccharomyces cerevisiae S288C
  5gjq-assembly1_J  TM=3.902E-01  e=5.865E+00  Homo sapiens

Solvent-accessible surface area (backbone atoms only — not comparable to full-atom values): 6427 Å² total; per-residue (Å²): 115,71,69,62,55,53,52,52,51,52,52,52,51,52,50,54,52,52,52,51,50,54,55,53,59,74,67,61,76,70,66,43,76,47,62,28,36,28,43,70,52,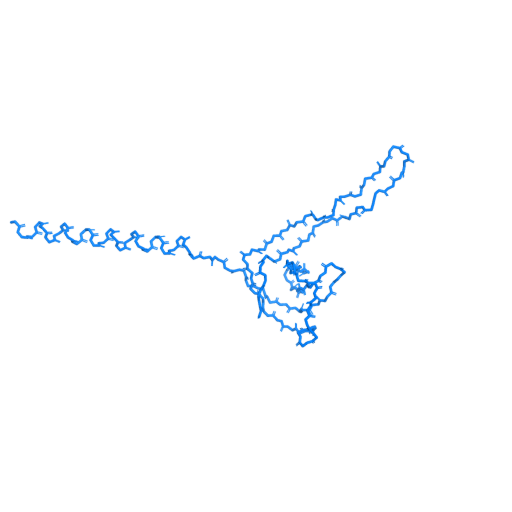99,89,14,15,28,34,44,26,95,85,79,38,64,29,36,36,53,96,35,70,57,62,56,80,95,47,46,80,31,82,45,61,37,38,16,63,41,81,44,80,44,70,88,49,57,67,61,48,74,45,98,87,69,49,71,50,95,38,40,84,74,70,43,40,34,28,34,72,57,47,113

Foldseek 3Di:
DVVVVVVVVVVVVVVVVVVVVVVVVVPDQDKDKAKAAWAADPAAIWGQGPPPGTEHEPPHRGDDPVRHRDIDMKIARDKDKDQPFAAWDQDPVRDIDPGDDGTHIYGHPIDD

Radius of gyration: 24.77 Å; Cα contacts (8 Å, |Δi|>4): 178; chains: 1; bounding box: 48×23×83 Å

Mean predicted aligned error: 8.47 Å